Protein AF-A0A763TG30-F1 (afdb_monomer_lite)

Foldseek 3Di:
DPPPVVVVVVVVCVVPPPPPPPCPDLDPADQLVPGPVNVPVPDDPVLSVVLNVLNVVLVVQLVPQDLPQADPCQVVCCVVVVHDDPPSVVSNVVSVVVSSVSSSVSSVVSVVVSVVD

Sequence (117 aa):
MKNFVRTTLLAATLAGVSFGAFATAVPNPPLPAQDPIVQHLKLTNDQITRIKKLHQQLETDVSQISMKGIKDGALIEVIKSGKWDDAAVKQQLAAFSNIEQQARYYRVKYYFDLSKV

pLDDT: mean 75.38, std 17.8, range [37.78, 92.69]

Structure (mmCIF, N/CA/C/O backbone):
data_AF-A0A763TG30-F1
#
_entry.id   AF-A0A763TG30-F1
#
loop_
_atom_site.group_PDB
_atom_site.id
_atom_site.type_symbol
_atom_site.label_atom_id
_atom_site.label_alt_id
_atom_site.label_comp_id
_atom_site.label_asym_id
_atom_site.label_entity_id
_atom_site.label_seq_id
_atom_site.pdbx_PDB_ins_code
_atom_site.Cartn_x
_atom_site.Cartn_y
_atom_site.Cartn_z
_atom_site.occupancy
_atom_site.B_iso_or_equiv
_atom_site.auth_seq_id
_atom_site.auth_comp_id
_atom_site.auth_asym_id
_atom_site.auth_atom_id
_atom_site.pdbx_PDB_model_num
ATOM 1 N N . MET A 1 1 ? -1.773 6.737 50.192 1.00 41.78 1 MET A N 1
ATOM 2 C CA . MET A 1 1 ? -1.119 6.917 48.873 1.00 41.78 1 MET A CA 1
ATOM 3 C C . MET A 1 1 ? -1.044 5.591 48.094 1.00 41.78 1 MET A C 1
ATOM 5 O O . MET A 1 1 ? 0.035 5.162 47.719 1.00 41.78 1 MET A O 1
ATOM 9 N N . LYS A 1 2 ? -2.170 4.891 47.869 1.00 45.09 2 LYS A N 1
ATOM 10 C CA . LYS A 1 2 ? -2.167 3.529 47.276 1.00 45.09 2 LYS A CA 1
ATOM 11 C C . LYS A 1 2 ? -2.780 3.455 45.866 1.00 45.09 2 LYS A C 1
ATOM 13 O O . LYS A 1 2 ? -2.639 2.441 45.194 1.00 45.09 2 LYS A O 1
ATOM 18 N N . ASN A 1 3 ? -3.399 4.547 45.402 1.00 43.31 3 ASN A N 1
ATOM 19 C CA . ASN A 1 3 ? -4.175 4.568 44.155 1.00 43.31 3 ASN A CA 1
ATOM 20 C C . ASN A 1 3 ? -3.433 5.243 42.989 1.00 43.31 3 ASN A C 1
ATOM 22 O O . ASN A 1 3 ? -3.766 4.983 41.843 1.00 43.31 3 ASN A O 1
ATOM 26 N N . PHE A 1 4 ? -2.397 6.046 43.258 1.00 47.34 4 PHE A N 1
ATOM 27 C CA . PHE A 1 4 ? -1.614 6.719 42.209 1.00 47.34 4 PHE A CA 1
ATOM 28 C C . PHE A 1 4 ? -0.605 5.796 41.511 1.00 47.34 4 PHE A C 1
ATOM 30 O O . PHE A 1 4 ? -0.278 6.006 40.353 1.00 47.34 4 PHE A O 1
ATOM 37 N N . VAL A 1 5 ? -0.145 4.736 42.184 1.00 52.19 5 VAL A N 1
ATOM 38 C CA . VAL A 1 5 ? 0.863 3.812 41.628 1.00 52.19 5 VAL A CA 1
ATOM 39 C C 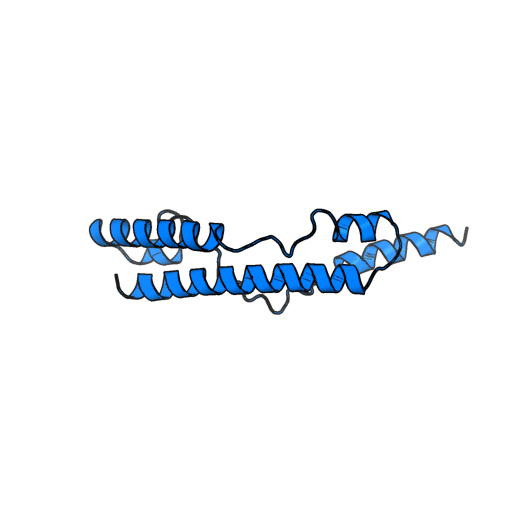. VAL A 1 5 ? 0.244 2.818 40.634 1.00 52.19 5 VAL A C 1
ATOM 41 O O . VAL A 1 5 ? 0.920 2.337 39.730 1.00 52.19 5 VAL A O 1
ATOM 44 N N . ARG A 1 6 ? -1.060 2.530 40.754 1.00 43.50 6 ARG A N 1
ATOM 45 C CA . ARG A 1 6 ? -1.752 1.575 39.872 1.00 43.50 6 ARG A CA 1
ATOM 46 C C . ARG A 1 6 ? -2.061 2.152 38.487 1.00 43.50 6 ARG A C 1
ATOM 48 O O . ARG A 1 6 ? -2.016 1.410 37.514 1.00 43.50 6 ARG A O 1
ATOM 55 N N . THR A 1 7 ? -2.315 3.456 38.383 1.00 47.75 7 THR A N 1
ATOM 56 C CA . THR A 1 7 ? -2.658 4.101 37.103 1.00 47.75 7 THR A CA 1
ATOM 57 C C . THR A 1 7 ? -1.436 4.288 36.198 1.00 47.75 7 THR A C 1
ATOM 59 O O . THR A 1 7 ? -1.552 4.165 34.984 1.00 47.75 7 THR A O 1
ATOM 62 N N . THR A 1 8 ? -0.243 4.492 36.764 1.00 43.78 8 THR A N 1
ATOM 63 C CA . THR A 1 8 ? 0.991 4.687 35.979 1.00 43.78 8 THR A CA 1
ATOM 64 C C . THR A 1 8 ? 1.530 3.385 35.374 1.00 43.78 8 THR A C 1
ATOM 66 O O . THR A 1 8 ? 2.175 3.418 34.331 1.00 43.78 8 THR A O 1
ATOM 69 N N . LEU A 1 9 ? 1.233 2.223 35.970 1.00 42.00 9 LEU A N 1
ATOM 70 C CA . LEU A 1 9 ? 1.724 0.935 35.463 1.00 42.00 9 LEU A CA 1
ATOM 71 C C . LEU A 1 9 ? 0.969 0.449 34.209 1.00 4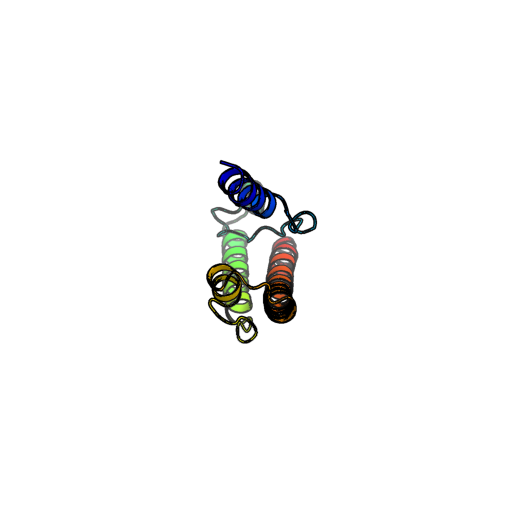2.00 9 LEU A C 1
ATOM 73 O O . LEU A 1 9 ? 1.543 -0.256 33.386 1.00 42.00 9 LEU A O 1
ATOM 77 N N . LEU A 1 10 ? -0.287 0.869 34.020 1.00 43.09 10 LEU A N 1
ATOM 78 C CA . LEU A 1 10 ? -1.086 0.526 32.833 1.00 43.09 10 LEU A CA 1
ATOM 79 C C . LEU A 1 10 ? -0.707 1.340 31.584 1.00 43.09 10 LEU A C 1
ATOM 81 O O . LEU A 1 10 ? -0.992 0.912 30.471 1.00 43.09 10 LEU A O 1
ATOM 85 N N . ALA A 1 11 ? -0.033 2.483 31.743 1.00 41.84 11 ALA A N 1
ATOM 86 C CA . ALA A 1 11 ? 0.440 3.282 30.610 1.00 41.84 11 ALA A CA 1
ATOM 87 C C . ALA A 1 11 ? 1.686 2.678 29.930 1.00 41.84 11 ALA A C 1
ATOM 89 O O . ALA A 1 11 ? 1.944 2.953 28.761 1.00 41.84 11 ALA A O 1
ATOM 90 N N . ALA A 1 12 ? 2.445 1.832 30.634 1.00 44.00 12 ALA A N 1
ATOM 91 C CA . ALA A 1 12 ? 3.694 1.265 30.125 1.00 44.00 12 ALA A CA 1
ATOM 92 C C . ALA A 1 12 ? 3.502 0.010 29.251 1.00 44.00 12 ALA A C 1
ATOM 94 O O . ALA A 1 12 ? 4.398 -0.340 28.487 1.00 44.00 12 ALA A O 1
ATOM 95 N N . THR A 1 13 ? 2.350 -0.667 29.311 1.00 43.47 13 THR A N 1
ATOM 96 C CA . THR A 1 13 ? 2.131 -1.926 28.572 1.00 43.47 13 THR A CA 1
ATOM 97 C C . THR A 1 13 ? 1.546 -1.741 27.170 1.00 43.47 13 THR A C 1
ATOM 99 O O . THR A 1 13 ? 1.617 -2.667 26.365 1.00 43.47 13 THR A O 1
ATOM 102 N N . LEU A 1 14 ? 1.044 -0.551 26.816 1.00 43.22 14 LEU A N 1
ATOM 103 C CA . LEU A 1 14 ? 0.584 -0.268 25.447 1.00 43.22 14 LEU A CA 1
ATOM 104 C C . LEU A 1 14 ? 1.725 0.057 24.471 1.00 43.22 14 LEU A C 1
ATOM 106 O O . LEU A 1 14 ? 1.526 -0.020 23.263 1.00 43.22 14 LEU A O 1
ATOM 110 N N . ALA A 1 15 ? 2.931 0.349 24.965 1.00 44.44 15 ALA A N 1
ATOM 111 C CA . ALA A 1 15 ? 4.113 0.538 24.119 1.00 44.44 15 ALA A CA 1
ATOM 112 C C . ALA A 1 15 ? 4.777 -0.790 23.686 1.00 44.44 15 ALA A C 1
ATOM 114 O O . ALA A 1 15 ? 5.719 -0.770 22.900 1.00 44.44 15 ALA A O 1
ATOM 115 N N . GLY A 1 16 ? 4.315 -1.938 24.206 1.00 43.72 16 GLY A N 1
ATOM 116 C CA . GLY A 1 16 ? 5.006 -3.228 24.079 1.00 43.72 16 GLY A CA 1
ATOM 117 C C . GLY A 1 16 ? 4.328 -4.284 23.205 1.00 43.72 16 GLY A C 1
ATOM 118 O O . GLY A 1 16 ? 4.948 -5.305 22.922 1.00 43.72 16 GLY A O 1
ATOM 119 N N . VAL A 1 17 ? 3.092 -4.074 22.744 1.00 44.09 17 VAL A N 1
ATOM 120 C CA . VAL A 1 17 ? 2.473 -4.978 21.761 1.00 44.09 17 VAL A CA 1
ATOM 121 C C . VAL A 1 17 ? 2.882 -4.560 20.356 1.00 44.09 17 VAL A C 1
ATOM 123 O O . VAL A 1 17 ? 2.120 -3.988 19.579 1.00 44.09 17 VAL A O 1
ATOM 126 N N . SER A 1 18 ? 4.129 -4.858 20.018 1.00 45.28 18 SER A N 1
ATOM 127 C CA . SER A 1 18 ? 4.591 -4.928 18.640 1.00 45.28 18 SER A CA 1
ATOM 128 C C . SER A 1 18 ? 3.871 -6.079 17.921 1.00 45.28 18 SER A C 1
ATOM 130 O O . SER A 1 18 ? 4.450 -7.112 17.600 1.00 45.28 18 SER A O 1
ATOM 132 N N . PHE A 1 19 ? 2.600 -5.862 17.566 1.00 42.78 19 PHE A N 1
ATOM 133 C CA . PHE A 1 19 ? 1.848 -6.667 16.590 1.00 42.78 19 PHE A CA 1
ATOM 134 C C . PHE A 1 19 ? 2.469 -6.622 15.170 1.00 42.78 19 PHE A C 1
ATOM 136 O O . PHE A 1 19 ? 1.893 -7.138 14.219 1.00 42.78 19 PHE A O 1
ATOM 143 N N . GLY A 1 20 ? 3.652 -6.020 15.001 1.00 43.06 20 GLY A N 1
ATOM 144 C CA . GLY A 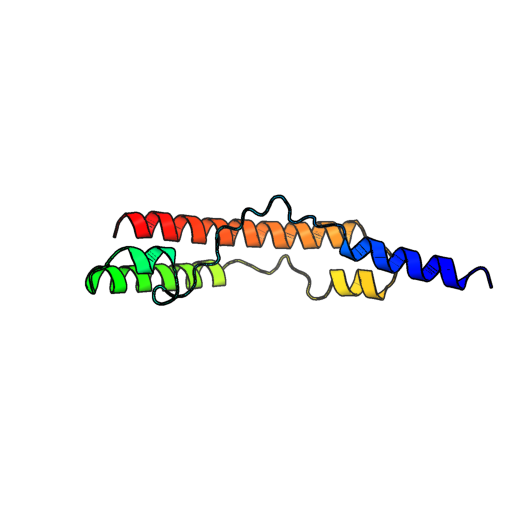1 20 ? 4.343 -5.846 13.724 1.00 43.06 20 GLY A CA 1
ATOM 145 C C . GLY A 1 20 ? 5.344 -6.942 13.346 1.00 43.06 20 GLY A C 1
ATOM 146 O O . GLY A 1 20 ? 5.908 -6.864 12.259 1.00 43.06 20 GLY A O 1
ATOM 147 N N . ALA A 1 21 ? 5.575 -7.969 14.175 1.00 40.84 21 ALA A N 1
ATOM 148 C CA . ALA A 1 21 ? 6.620 -8.975 13.913 1.00 40.84 21 ALA A CA 1
ATOM 149 C C . ALA A 1 21 ? 6.377 -9.883 12.679 1.00 40.84 21 ALA A C 1
ATOM 151 O O . ALA A 1 21 ? 7.239 -10.691 12.345 1.00 40.84 21 ALA A O 1
ATOM 152 N N . PHE A 1 22 ? 5.258 -9.724 11.959 1.00 37.78 22 PHE A N 1
ATOM 153 C CA . PHE A 1 22 ? 4.988 -10.404 10.679 1.00 37.78 22 PHE A CA 1
ATOM 154 C C . PHE A 1 22 ? 4.875 -9.457 9.472 1.00 37.78 22 PHE A C 1
ATOM 156 O O . PHE A 1 22 ? 4.421 -9.859 8.402 1.00 37.78 22 PHE A O 1
ATOM 163 N N . ALA A 1 23 ? 5.296 -8.198 9.601 1.00 41.50 23 ALA A N 1
ATOM 164 C CA . ALA A 1 23 ? 5.510 -7.323 8.454 1.00 41.50 23 ALA A CA 1
ATOM 165 C C . ALA A 1 23 ? 7.000 -7.325 8.098 1.00 41.50 23 ALA A C 1
ATOM 167 O O . ALA A 1 23 ? 7.701 -6.340 8.311 1.00 41.50 23 ALA A O 1
ATOM 168 N N . THR A 1 24 ? 7.498 -8.426 7.530 1.00 41.22 24 THR A N 1
ATOM 169 C CA . THR A 1 24 ? 8.646 -8.333 6.622 1.00 41.22 24 THR A CA 1
ATOM 170 C C . THR A 1 24 ? 8.219 -7.395 5.495 1.00 41.22 24 THR A C 1
ATOM 172 O O . THR A 1 24 ? 7.457 -7.745 4.593 1.00 41.22 24 THR A O 1
ATOM 175 N N . ALA A 1 25 ? 8.565 -6.122 5.673 1.00 51.47 25 ALA A N 1
ATOM 176 C CA . ALA A 1 25 ? 8.053 -5.021 4.890 1.00 51.47 25 ALA A CA 1
ATOM 177 C C . ALA A 1 25 ? 8.565 -5.175 3.464 1.00 51.47 25 ALA A C 1
ATOM 179 O O . ALA A 1 25 ? 9.753 -4.991 3.218 1.00 51.47 25 ALA A O 1
ATOM 180 N N . VAL A 1 26 ? 7.674 -5.487 2.518 1.00 56.62 26 VAL A N 1
ATOM 181 C CA . VAL A 1 26 ? 7.943 -5.131 1.125 1.00 56.62 26 VAL A CA 1
ATOM 182 C C . VAL A 1 26 ? 8.180 -3.620 1.151 1.00 56.62 26 VAL A C 1
ATOM 184 O O . VAL A 1 26 ? 7.236 -2.888 1.497 1.00 56.62 26 VAL A O 1
ATOM 187 N N . PRO A 1 27 ? 9.421 -3.161 0.894 1.00 62.50 27 PRO A N 1
ATOM 188 C CA . PRO A 1 27 ? 9.763 -1.761 1.045 1.00 62.50 27 PRO A CA 1
ATOM 189 C C . PRO A 1 27 ? 8.826 -0.952 0.159 1.00 62.50 27 PRO A C 1
ATOM 191 O O . PRO A 1 27 ? 8.475 -1.381 -0.940 1.00 62.50 27 PRO A O 1
ATOM 194 N N . ASN A 1 28 ? 8.358 0.188 0.662 1.00 69.25 28 ASN A N 1
ATOM 195 C CA . ASN A 1 28 ? 7.668 1.133 -0.198 1.00 69.25 28 ASN A CA 1
ATOM 196 C C . ASN A 1 28 ? 8.729 1.708 -1.143 1.00 69.25 28 ASN A C 1
ATOM 198 O O . ASN A 1 28 ? 9.610 2.409 -0.640 1.00 69.25 28 ASN A O 1
ATOM 202 N N . PRO A 1 29 ? 8.717 1.367 -2.444 1.00 68.25 29 PRO A N 1
ATOM 203 C CA . PRO A 1 29 ? 9.807 1.728 -3.333 1.00 68.25 29 PRO A CA 1
ATOM 204 C C . PRO A 1 29 ? 9.856 3.256 -3.442 1.00 68.25 29 PRO A C 1
ATOM 206 O O . PRO A 1 29 ? 8.875 3.870 -3.882 1.00 68.25 29 PRO A O 1
ATOM 209 N N . PRO A 1 30 ? 10.961 3.895 -3.023 1.00 70.19 30 PRO A N 1
ATOM 210 C CA . PRO A 1 30 ? 11.148 5.314 -3.271 1.00 70.19 30 PRO A CA 1
ATOM 211 C C . PRO A 1 30 ? 11.347 5.533 -4.778 1.00 70.19 30 PRO A C 1
ATOM 213 O O . PRO A 1 30 ? 11.429 4.579 -5.556 1.00 70.19 30 PRO A O 1
ATOM 216 N N . LEU A 1 31 ? 11.423 6.794 -5.214 1.00 69.75 31 LEU A N 1
ATOM 217 C CA . LEU A 1 31 ? 11.706 7.078 -6.621 1.00 69.75 31 LEU A CA 1
ATOM 218 C C . LEU A 1 31 ? 12.969 6.323 -7.075 1.00 69.75 31 LEU A C 1
ATOM 220 O O . LEU A 1 31 ? 13.897 6.190 -6.280 1.00 69.75 31 LEU A O 1
ATOM 224 N N . PRO A 1 32 ? 13.090 5.920 -8.354 1.00 66.56 32 PRO A N 1
ATOM 225 C CA . PRO A 1 32 ? 14.222 5.113 -8.823 1.00 66.56 32 PRO A CA 1
ATOM 226 C C . PRO A 1 32 ? 15.601 5.732 -8.540 1.00 66.56 32 PRO A C 1
ATOM 228 O O . PRO A 1 32 ? 16.571 5.029 -8.305 1.00 66.56 32 PRO A O 1
ATOM 231 N N . ALA A 1 33 ? 15.700 7.064 -8.502 1.00 62.88 33 ALA A N 1
ATOM 232 C CA . ALA A 1 33 ? 16.940 7.758 -8.142 1.00 62.88 33 ALA A CA 1
ATOM 233 C C . ALA A 1 33 ? 17.334 7.598 -6.659 1.00 62.88 33 ALA A C 1
ATOM 235 O O . ALA A 1 33 ? 18.474 7.863 -6.298 1.00 62.88 33 ALA A O 1
ATOM 236 N N . GLN A 1 34 ? 16.404 7.181 -5.805 1.00 66.19 34 GLN A N 1
ATOM 237 C CA . GLN A 1 34 ? 16.534 7.020 -4.356 1.00 66.19 34 GLN A CA 1
ATOM 238 C C . GLN A 1 34 ? 16.371 5.554 -3.917 1.00 66.19 34 GLN A C 1
ATOM 240 O O . GLN A 1 34 ? 16.531 5.264 -2.735 1.00 66.19 34 GLN A O 1
ATOM 245 N N . ASP A 1 35 ? 16.043 4.636 -4.837 1.00 72.06 35 ASP A N 1
ATOM 246 C CA . ASP A 1 35 ? 15.875 3.217 -4.522 1.00 72.06 35 ASP A CA 1
ATOM 247 C C . ASP A 1 35 ? 17.248 2.517 -4.504 1.00 72.06 35 ASP A C 1
ATOM 249 O O . ASP A 1 35 ? 17.875 2.362 -5.559 1.00 72.06 35 ASP A O 1
ATOM 253 N N . PRO A 1 36 ? 17.742 2.076 -3.329 1.00 70.56 36 PRO A N 1
ATOM 254 C CA . PRO A 1 36 ? 19.044 1.422 -3.233 1.00 70.56 36 PRO A CA 1
ATOM 255 C C . PRO A 1 36 ? 19.106 0.135 -4.066 1.00 70.56 36 PRO A C 1
ATOM 257 O O . PRO A 1 36 ? 20.182 -0.245 -4.517 1.00 70.56 36 PRO A O 1
ATOM 260 N N . ILE A 1 37 ? 17.968 -0.517 -4.337 1.00 72.94 37 ILE A N 1
ATOM 261 C CA . ILE A 1 37 ? 17.910 -1.748 -5.135 1.00 72.94 37 ILE A CA 1
ATOM 262 C C . ILE A 1 37 ? 18.302 -1.469 -6.587 1.00 72.94 37 ILE A C 1
ATOM 264 O O . ILE A 1 37 ? 18.993 -2.279 -7.198 1.00 72.94 37 ILE A O 1
ATOM 268 N N . VAL A 1 38 ? 17.909 -0.317 -7.138 1.00 74.31 38 VAL A N 1
ATOM 269 C CA . VAL A 1 38 ? 18.152 0.011 -8.552 1.00 74.31 38 VAL A CA 1
ATOM 270 C C . VAL A 1 38 ? 19.432 0.820 -8.760 1.00 74.31 38 VAL A C 1
ATOM 272 O O . VAL A 1 38 ? 20.022 0.765 -9.839 1.00 74.31 38 VAL A O 1
ATOM 275 N N . GLN A 1 39 ? 19.910 1.529 -7.731 1.00 72.50 39 GLN A N 1
ATOM 276 C CA . GLN A 1 39 ? 21.147 2.319 -7.790 1.00 72.50 39 GLN A CA 1
ATOM 277 C C . GLN A 1 39 ? 22.395 1.462 -8.055 1.00 72.50 39 GLN A C 1
ATOM 279 O O . GLN A 1 39 ? 23.337 1.923 -8.700 1.00 72.50 39 GLN A O 1
ATOM 284 N N . HIS A 1 40 ? 22.405 0.203 -7.612 1.00 74.44 40 HIS A N 1
ATOM 285 C CA . HIS A 1 40 ? 23.539 -0.703 -7.820 1.00 74.44 40 HIS A CA 1
ATOM 286 C C . HIS A 1 40 ? 23.539 -1.408 -9.187 1.00 74.44 40 HIS A C 1
ATOM 288 O O . HIS A 1 40 ? 24.544 -2.013 -9.558 1.00 74.44 40 HIS A O 1
ATOM 294 N N . LEU A 1 41 ? 22.456 -1.305 -9.966 1.00 73.81 41 LEU A N 1
ATOM 295 C CA . LEU A 1 41 ? 22.261 -2.087 -11.194 1.00 73.81 41 LEU A CA 1
ATOM 296 C C . LEU A 1 41 ? 22.963 -1.506 -12.436 1.00 73.81 41 LEU A C 1
ATOM 298 O O . LEU A 1 41 ? 22.824 -2.068 -13.517 1.00 73.81 41 LEU A O 1
ATOM 302 N N . LYS A 1 42 ? 23.730 -0.406 -12.302 1.00 78.31 42 LYS A N 1
ATOM 303 C CA . LYS A 1 42 ? 24.415 0.293 -13.417 1.00 78.31 42 LYS A CA 1
ATOM 304 C C . LYS A 1 42 ? 23.512 0.451 -14.657 1.00 78.31 42 LYS A C 1
ATOM 306 O O . LYS A 1 42 ? 23.900 0.120 -15.774 1.00 78.31 42 LYS A O 1
ATOM 311 N N . LEU A 1 43 ? 22.292 0.930 -14.430 1.00 80.38 43 LEU A N 1
ATOM 312 C CA . LEU A 1 43 ? 21.235 0.998 -15.438 1.00 80.38 43 LEU A CA 1
ATOM 313 C C . LEU A 1 43 ? 21.567 1.989 -16.558 1.00 80.38 43 LEU A C 1
ATOM 315 O O . LEU A 1 43 ? 22.103 3.071 -16.313 1.00 80.38 43 LEU A O 1
ATOM 319 N N . THR A 1 44 ? 21.175 1.648 -17.783 1.00 84.88 44 THR A N 1
ATOM 320 C CA . THR A 1 44 ? 21.205 2.580 -18.919 1.00 84.88 44 THR A CA 1
ATOM 321 C C . THR A 1 44 ? 20.088 3.626 -18.813 1.00 84.88 44 THR A C 1
ATOM 323 O O . THR A 1 44 ? 19.087 3.428 -18.123 1.00 84.88 44 THR A O 1
ATOM 326 N N . ASN A 1 45 ? 20.215 4.745 -19.534 1.00 84.31 45 ASN A N 1
ATOM 327 C CA . ASN A 1 45 ? 19.206 5.815 -19.533 1.00 84.31 45 ASN A CA 1
ATOM 328 C C . ASN A 1 45 ? 17.815 5.327 -19.989 1.00 84.31 45 ASN A C 1
ATOM 330 O O . ASN A 1 45 ? 16.792 5.765 -19.451 1.00 84.31 45 ASN A O 1
ATOM 334 N N . ASP A 1 46 ? 17.772 4.382 -20.932 1.00 86.50 46 ASP A N 1
ATOM 335 C CA . ASP A 1 46 ? 16.526 3.773 -21.406 1.00 86.50 46 ASP A CA 1
ATOM 336 C C . ASP A 1 46 ? 15.876 2.905 -20.322 1.00 86.50 46 ASP A C 1
ATOM 338 O O . ASP A 1 46 ? 14.664 2.990 -20.098 1.00 86.50 46 ASP A O 1
ATOM 342 N N . GLN A 1 47 ? 16.678 2.122 -19.593 1.00 82.94 47 GLN A N 1
ATOM 343 C CA . GLN A 1 47 ? 16.205 1.328 -18.456 1.00 82.94 47 GLN A CA 1
ATOM 344 C C . GLN A 1 47 ? 15.685 2.230 -17.331 1.00 82.94 47 GLN A C 1
ATOM 346 O O . GLN A 1 47 ? 14.586 2.005 -16.827 1.00 82.94 47 GLN A O 1
ATOM 351 N N . ILE A 1 48 ? 16.391 3.317 -17.001 1.00 85.44 48 ILE A N 1
ATOM 352 C CA . ILE A 1 48 ? 15.935 4.301 -16.003 1.00 85.44 48 ILE A CA 1
ATOM 353 C C . ILE A 1 48 ? 14.585 4.909 -16.407 1.00 85.44 48 ILE A C 1
ATOM 355 O O . ILE A 1 48 ? 13.702 5.073 -15.564 1.00 85.44 48 ILE A O 1
ATOM 359 N N . THR A 1 49 ? 14.394 5.230 -17.686 1.00 88.19 49 THR A N 1
ATOM 360 C CA . THR A 1 49 ? 13.134 5.801 -18.188 1.00 88.19 49 THR A CA 1
ATOM 361 C C . THR A 1 49 ? 11.974 4.813 -18.055 1.00 88.19 49 THR A C 1
ATOM 363 O O . THR A 1 49 ? 10.891 5.184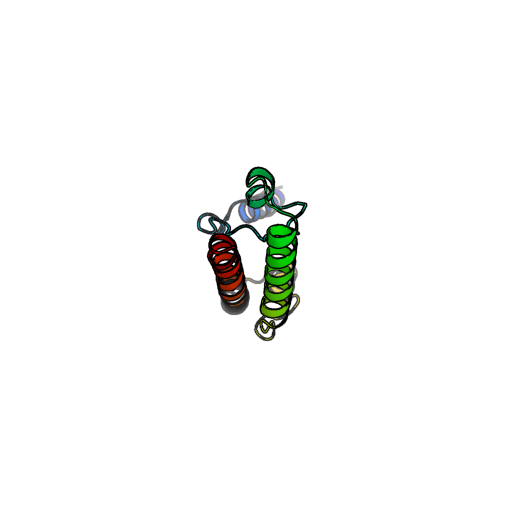 -17.596 1.00 88.19 49 THR A O 1
ATOM 366 N N . ARG A 1 50 ? 12.204 3.536 -18.385 1.00 87.44 50 ARG A N 1
ATOM 367 C CA . ARG A 1 50 ? 11.210 2.465 -18.206 1.00 87.44 50 ARG A CA 1
ATOM 368 C C . ARG A 1 50 ? 10.872 2.245 -16.734 1.00 87.44 50 ARG A C 1
ATOM 370 O O . ARG A 1 50 ? 9.695 2.169 -16.394 1.00 87.44 50 ARG A O 1
ATOM 377 N N . ILE A 1 51 ? 11.876 2.224 -15.861 1.00 86.56 51 ILE A N 1
ATOM 378 C CA . ILE A 1 51 ? 11.694 2.049 -14.414 1.00 86.56 51 ILE A CA 1
ATOM 379 C C . ILE A 1 51 ? 10.912 3.223 -13.810 1.00 86.56 51 ILE A C 1
ATOM 381 O O . ILE A 1 51 ? 10.004 3.001 -13.014 1.00 86.56 51 ILE A O 1
ATOM 385 N N . LYS A 1 52 ? 11.173 4.466 -14.238 1.00 87.50 52 LYS A N 1
ATOM 386 C CA . LYS A 1 52 ? 10.362 5.631 -13.837 1.00 87.50 52 LYS A CA 1
ATOM 387 C C . LYS A 1 52 ? 8.894 5.475 -14.224 1.00 87.50 52 LYS A C 1
ATOM 389 O O . LYS A 1 52 ? 8.024 5.780 -13.416 1.00 87.50 52 LYS A O 1
ATOM 394 N N . LYS A 1 53 ? 8.610 4.970 -15.428 1.00 91.06 53 LYS A N 1
ATOM 395 C CA . LYS A 1 53 ? 7.233 4.711 -15.871 1.00 91.06 53 LYS A CA 1
ATOM 396 C C . LYS A 1 53 ? 6.562 3.613 -15.037 1.00 91.06 53 LYS A C 1
ATOM 398 O O . LYS A 1 53 ? 5.408 3.772 -14.656 1.00 91.06 53 LYS A O 1
ATOM 403 N N . LEU A 1 54 ? 7.288 2.537 -14.720 1.00 89.62 54 LEU A N 1
ATOM 404 C CA . LEU A 1 54 ? 6.802 1.479 -13.826 1.00 89.62 54 LEU A CA 1
ATOM 405 C C . LEU A 1 54 ? 6.495 2.019 -12.421 1.00 89.62 54 LEU A C 1
ATOM 407 O O . LEU A 1 54 ? 5.484 1.647 -11.832 1.00 89.62 54 LEU A O 1
ATOM 411 N N . HIS A 1 55 ? 7.334 2.918 -11.904 1.00 88.12 55 HIS A N 1
ATOM 412 C CA . HIS A 1 55 ? 7.141 3.544 -10.594 1.00 88.12 55 HIS A CA 1
ATOM 413 C C . HIS A 1 55 ? 5.923 4.482 -10.576 1.00 88.12 55 HIS A C 1
ATOM 415 O O . HIS A 1 55 ? 5.087 4.381 -9.686 1.00 88.12 55 HIS A O 1
ATOM 421 N N . GLN A 1 56 ? 5.731 5.300 -11.616 1.00 88.44 56 GLN A N 1
ATOM 422 C CA . GLN A 1 56 ? 4.522 6.127 -11.769 1.00 88.44 56 GLN A CA 1
ATOM 423 C C . GLN A 1 56 ? 3.239 5.292 -11.857 1.00 88.44 56 GLN A C 1
ATOM 425 O O . GLN A 1 56 ? 2.202 5.663 -11.302 1.00 88.44 56 GLN A O 1
ATOM 430 N N . GLN A 1 57 ? 3.299 4.159 -12.558 1.00 88.31 57 GLN A N 1
ATOM 431 C CA . GLN A 1 57 ? 2.165 3.248 -12.649 1.00 88.31 57 GLN A CA 1
ATOM 432 C C . GLN A 1 57 ? 1.854 2.614 -11.291 1.00 88.31 57 GLN A C 1
ATOM 434 O O . GLN A 1 57 ? 0.694 2.580 -10.899 1.00 88.31 57 GLN A O 1
ATOM 439 N N . LEU A 1 58 ? 2.878 2.210 -10.536 1.00 87.94 58 LEU A N 1
ATOM 440 C CA . LEU A 1 58 ? 2.716 1.746 -9.161 1.00 87.94 58 LEU A CA 1
ATOM 441 C C . LEU A 1 58 ? 2.022 2.796 -8.279 1.00 87.94 58 LEU A C 1
ATOM 443 O O . LEU A 1 58 ? 1.081 2.456 -7.567 1.00 87.94 58 LEU A O 1
ATOM 447 N N . GLU A 1 59 ? 2.471 4.054 -8.307 1.00 87.38 59 GLU A N 1
ATOM 448 C CA . GLU A 1 59 ? 1.841 5.126 -7.523 1.00 87.38 59 GLU A CA 1
ATOM 449 C C . GLU A 1 59 ? 0.371 5.318 -7.914 1.00 87.38 59 GLU A C 1
ATOM 451 O O . GLU A 1 59 ? -0.489 5.460 -7.043 1.00 87.38 59 GLU A O 1
ATOM 456 N N . THR A 1 60 ? 0.071 5.246 -9.213 1.00 89.94 60 THR A N 1
ATOM 457 C CA . THR A 1 60 ? -1.300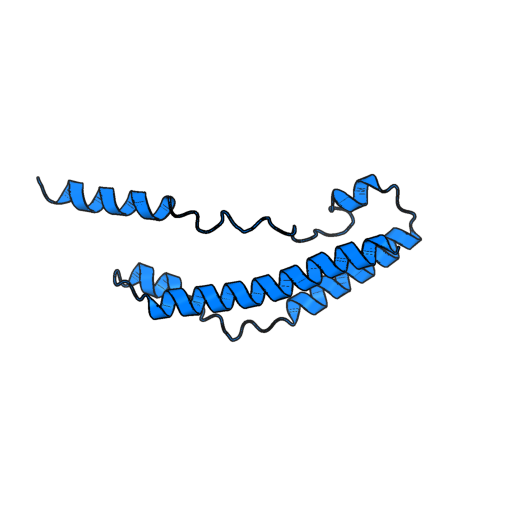 5.328 -9.732 1.00 89.94 60 THR A CA 1
ATOM 458 C C . THR A 1 60 ? -2.152 4.169 -9.213 1.00 89.94 60 THR A C 1
ATOM 460 O O . THR A 1 60 ? -3.200 4.411 -8.612 1.00 89.94 60 THR A O 1
ATOM 463 N N . ASP A 1 61 ? -1.685 2.930 -9.365 1.00 88.75 61 ASP A N 1
ATOM 464 C CA . ASP A 1 61 ? -2.404 1.723 -8.944 1.00 88.75 61 ASP A CA 1
ATOM 465 C C . ASP A 1 61 ? -2.646 1.718 -7.423 1.00 88.75 61 ASP A C 1
ATOM 467 O O . ASP A 1 61 ? -3.741 1.397 -6.959 1.00 88.75 61 ASP A O 1
ATOM 471 N N . VAL A 1 62 ? -1.653 2.144 -6.632 1.00 88.25 62 VAL A N 1
ATOM 472 C CA . VAL A 1 62 ? -1.770 2.258 -5.169 1.00 88.25 62 VAL A CA 1
ATOM 473 C C . VAL A 1 62 ? -2.731 3.378 -4.765 1.00 88.25 62 VAL A C 1
ATOM 475 O O . VAL A 1 62 ? -3.511 3.192 -3.833 1.00 88.25 62 VAL A O 1
ATOM 478 N N . SER A 1 63 ? -2.727 4.517 -5.464 1.00 86.94 63 SER A N 1
ATOM 479 C CA . SER A 1 63 ? -3.638 5.639 -5.176 1.00 86.94 63 SER A CA 1
ATOM 480 C C . SER A 1 63 ? -5.113 5.308 -5.429 1.00 86.94 63 SER A C 1
ATOM 482 O O . SER A 1 63 ? -5.997 5.907 -4.818 1.00 86.94 63 SER A O 1
ATOM 484 N N . GLN A 1 64 ? -5.388 4.336 -6.304 1.00 89.94 64 GLN A N 1
ATOM 485 C CA . GLN A 1 64 ? -6.741 3.875 -6.616 1.00 89.94 64 GLN A CA 1
ATOM 486 C C . GLN A 1 64 ? -7.278 2.844 -5.613 1.00 89.94 64 GLN A C 1
ATOM 488 O O . GLN A 1 64 ? -8.466 2.506 -5.661 1.00 89.94 64 GLN A O 1
ATOM 493 N N . ILE A 1 65 ? -6.448 2.351 -4.685 1.00 88.31 65 ILE A N 1
ATOM 494 C CA . ILE A 1 65 ? -6.890 1.418 -3.645 1.00 88.31 65 ILE A CA 1
ATOM 495 C C . ILE A 1 65 ? -7.929 2.108 -2.759 1.00 88.31 65 ILE A C 1
ATOM 497 O O . ILE A 1 65 ? -7.699 3.164 -2.171 1.00 88.31 65 ILE A O 1
ATOM 501 N N . SER A 1 66 ? -9.104 1.490 -2.642 1.00 87.31 66 SER A N 1
ATOM 502 C CA . SER A 1 66 ? -10.209 2.089 -1.904 1.00 87.31 66 SER A CA 1
ATOM 503 C C . SER A 1 66 ? -9.932 2.142 -0.401 1.00 87.31 66 SER A C 1
ATOM 505 O O . SER A 1 66 ? -9.827 1.111 0.260 1.00 87.31 66 SER A O 1
ATOM 507 N N . MET A 1 67 ? -9.928 3.353 0.160 1.00 85.56 67 MET A N 1
ATOM 508 C CA . MET A 1 67 ? -9.811 3.584 1.605 1.00 85.56 67 MET A CA 1
ATOM 509 C C . MET A 1 67 ? -11.163 3.581 2.340 1.00 85.56 67 MET A C 1
ATOM 511 O O . MET A 1 67 ? -11.206 3.840 3.537 1.00 85.56 67 MET A O 1
ATOM 515 N N . LYS A 1 68 ? -12.277 3.265 1.656 1.00 83.31 68 LYS A N 1
ATOM 516 C CA . LYS A 1 68 ? -13.651 3.343 2.205 1.00 83.31 68 LYS A CA 1
ATOM 517 C C . LYS A 1 68 ? -13.877 2.513 3.475 1.00 83.31 68 LYS A C 1
ATOM 519 O O . LYS A 1 68 ? -14.796 2.808 4.228 1.00 83.31 68 LYS A O 1
ATOM 524 N N . GLY A 1 69 ? -13.076 1.469 3.692 1.00 80.12 69 GLY A N 1
ATOM 525 C CA . GLY A 1 69 ? -13.156 0.628 4.888 1.00 80.12 69 GLY A CA 1
ATOM 526 C C . GLY A 1 69 ? -12.517 1.242 6.137 1.00 80.12 69 GLY A C 1
ATOM 527 O O . GLY A 1 69 ? -12.760 0.740 7.230 1.00 80.12 69 GLY A O 1
ATOM 528 N N . ILE A 1 70 ? -11.710 2.300 5.992 1.00 84.19 70 ILE A N 1
ATOM 529 C CA . ILE A 1 70 ? -11.057 2.982 7.111 1.00 84.19 70 ILE A CA 1
ATOM 530 C C . ILE A 1 70 ? -11.989 4.074 7.622 1.00 84.19 70 ILE A C 1
ATOM 532 O O . ILE A 1 70 ? -12.310 5.021 6.903 1.00 84.19 70 ILE A O 1
ATOM 536 N N . LYS A 1 71 ? -12.375 3.982 8.893 1.00 86.75 71 LYS A N 1
ATOM 537 C CA . LYS A 1 71 ? -13.075 5.070 9.575 1.00 86.75 71 LYS A CA 1
ATOM 538 C C . LYS A 1 71 ? -12.046 5.994 10.214 1.00 86.75 71 LYS A C 1
ATOM 540 O O . LYS A 1 71 ? -11.353 5.584 11.144 1.00 86.75 71 LYS A O 1
ATOM 545 N N . ASP A 1 72 ? -11.928 7.223 9.728 1.00 82.69 72 ASP A N 1
ATOM 546 C CA . ASP A 1 72 ? -10.957 8.161 10.291 1.00 82.69 72 ASP A CA 1
ATOM 547 C C . ASP A 1 72 ? -11.191 8.366 11.800 1.00 82.69 72 ASP A C 1
ATOM 549 O O . ASP A 1 72 ? -12.326 8.436 12.273 1.00 82.69 72 ASP A O 1
ATOM 553 N N . GLY A 1 73 ? -10.107 8.365 12.572 1.00 82.50 73 GLY A N 1
ATOM 554 C CA . GLY A 1 73 ? -10.150 8.539 14.022 1.00 82.50 73 GLY A CA 1
ATOM 555 C C . GLY A 1 73 ? -10.722 7.381 14.855 1.00 82.50 73 GLY A C 1
ATOM 556 O O . GLY A 1 73 ? -10.685 7.496 16.075 1.00 82.50 73 GLY A O 1
ATOM 557 N N . ALA A 1 74 ? -11.176 6.255 14.289 1.00 84.81 74 ALA A N 1
ATOM 558 C CA . ALA A 1 74 ? -11.832 5.187 15.069 1.00 84.81 74 ALA A CA 1
ATOM 559 C C . ALA A 1 74 ? -10.985 4.649 16.242 1.00 84.81 74 ALA A C 1
ATOM 561 O O . ALA A 1 74 ? -11.472 4.516 17.361 1.00 84.81 74 ALA A O 1
ATOM 562 N N . LEU A 1 75 ? -9.687 4.402 16.026 1.00 86.31 75 LEU A N 1
ATOM 563 C CA . LEU A 1 75 ? -8.785 3.972 17.107 1.00 86.31 75 LEU A CA 1
ATOM 564 C C . LEU A 1 75 ? -8.534 5.092 18.126 1.00 86.31 75 LEU A C 1
ATOM 566 O O . LEU A 1 75 ? -8.401 4.832 19.319 1.00 86.31 75 LEU A O 1
ATOM 570 N N . ILE A 1 76 ? -8.505 6.345 17.664 1.00 87.62 76 ILE A N 1
ATOM 571 C CA . ILE A 1 76 ? -8.349 7.517 18.529 1.00 87.62 76 ILE A CA 1
ATOM 572 C C . ILE A 1 76 ? -9.586 7.695 19.416 1.00 87.62 76 ILE A C 1
ATOM 574 O O . ILE A 1 76 ? -9.438 8.035 20.587 1.00 87.62 76 ILE A O 1
ATOM 578 N N . GLU A 1 77 ? -10.790 7.436 18.900 1.00 87.00 77 GLU A N 1
ATOM 579 C CA . GLU A 1 77 ? -12.040 7.445 19.671 1.00 87.00 77 GLU A CA 1
ATOM 580 C C . GLU A 1 77 ? -12.011 6.394 20.789 1.00 87.00 77 GLU A C 1
ATOM 582 O O . GLU A 1 77 ? -12.300 6.726 21.939 1.00 87.00 77 GLU A O 1
ATOM 587 N N . VAL A 1 78 ? -11.580 5.161 20.491 1.00 87.81 78 VAL A N 1
ATOM 588 C CA . VAL A 1 78 ? -11.431 4.089 21.494 1.00 87.81 78 VAL A CA 1
ATOM 589 C C . VAL A 1 78 ? -10.460 4.509 22.600 1.00 87.81 78 VAL A C 1
ATOM 591 O O . VAL A 1 78 ? -10.805 4.432 23.780 1.00 87.81 78 VAL A O 1
ATOM 594 N N . ILE A 1 79 ? -9.293 5.054 22.238 1.00 86.31 79 ILE A N 1
ATOM 595 C CA . ILE A 1 79 ? -8.292 5.542 23.201 1.00 86.31 79 ILE A CA 1
ATOM 596 C C . ILE A 1 79 ? -8.852 6.691 24.051 1.00 86.31 79 ILE A C 1
ATOM 598 O O . ILE A 1 79 ? -8.762 6.650 25.278 1.00 86.31 79 ILE A O 1
ATOM 602 N N . LYS A 1 80 ? -9.456 7.707 23.422 1.00 89.38 80 LYS A N 1
ATOM 603 C CA . LYS A 1 80 ? -10.017 8.879 24.118 1.00 89.38 80 LYS A CA 1
ATOM 604 C C . LYS A 1 80 ? -11.173 8.510 25.042 1.00 89.38 80 LYS A C 1
ATOM 606 O O . LYS A 1 80 ? -11.326 9.123 26.093 1.00 89.38 80 LYS A O 1
ATOM 611 N N . SER A 1 81 ? -11.985 7.528 24.656 1.00 90.81 81 SER A N 1
ATOM 612 C CA . SER A 1 81 ? -13.130 7.086 25.454 1.00 90.81 81 SER A CA 1
ATOM 613 C C . SER A 1 81 ? -12.721 6.340 26.728 1.00 90.81 81 SER A C 1
ATOM 615 O O . SER A 1 81 ? -13.535 6.217 27.644 1.00 90.81 81 SER A O 1
ATOM 617 N N . GLY A 1 82 ? -11.492 5.807 26.780 1.00 90.81 82 GLY A N 1
ATOM 618 C CA . GLY A 1 82 ? -11.028 4.923 27.852 1.00 90.81 82 GLY A CA 1
ATOM 619 C C . GLY A 1 82 ? -11.781 3.588 27.925 1.00 90.81 82 GLY A C 1
ATOM 620 O O . GLY A 1 82 ? -11.588 2.831 28.877 1.00 90.81 82 GLY A O 1
ATOM 621 N N . LYS A 1 83 ? -12.648 3.293 26.948 1.00 92.69 83 LYS A N 1
ATOM 622 C CA . LYS A 1 83 ? -13.435 2.064 26.857 1.00 92.69 83 LYS A CA 1
ATOM 623 C C . LYS A 1 83 ? -12.917 1.236 25.695 1.00 92.69 83 LYS A C 1
ATOM 625 O O . LYS A 1 83 ? -12.887 1.701 24.562 1.00 92.69 83 LYS A O 1
ATOM 630 N N . TRP A 1 84 ? -12.522 0.002 25.987 1.00 92.06 84 TRP A N 1
ATOM 631 C CA . TRP A 1 84 ? -12.087 -0.929 24.957 1.00 92.06 84 TRP A CA 1
ATOM 632 C C . TRP A 1 84 ? -13.275 -1.367 24.097 1.00 92.06 84 TRP A C 1
ATOM 634 O O . TRP A 1 84 ? -14.196 -2.012 24.597 1.00 92.06 84 TRP A O 1
ATOM 644 N N . ASP A 1 85 ? -13.227 -1.032 22.810 1.00 91.81 85 ASP A N 1
ATOM 645 C CA . ASP A 1 85 ? -14.154 -1.529 21.795 1.00 91.81 85 ASP A CA 1
ATOM 646 C C . ASP A 1 85 ? -13.408 -2.499 20.872 1.00 91.81 85 ASP A C 1
ATOM 648 O O . ASP A 1 85 ? -12.768 -2.112 19.893 1.00 91.81 85 ASP A O 1
ATOM 652 N N . ASP A 1 86 ? -13.461 -3.781 21.230 1.00 91.62 86 ASP A N 1
ATOM 653 C CA . ASP A 1 86 ? -12.779 -4.854 20.504 1.00 91.62 86 ASP A CA 1
ATOM 654 C C . ASP A 1 86 ? -13.235 -4.950 19.039 1.00 91.62 86 ASP A C 1
ATOM 656 O O . ASP A 1 86 ? -12.417 -5.164 18.141 1.00 91.62 86 ASP A O 1
ATOM 660 N N . ALA A 1 87 ? -14.532 -4.756 18.787 1.00 92.19 87 ALA A N 1
ATOM 661 C CA . ALA A 1 87 ? -15.108 -4.872 17.455 1.00 92.19 87 ALA A CA 1
ATOM 662 C C . ALA A 1 87 ? -14.639 -3.723 16.554 1.00 92.19 87 ALA A C 1
ATOM 664 O O . ALA A 1 87 ? -14.167 -3.975 15.442 1.00 92.19 87 ALA A O 1
ATOM 665 N N . ALA A 1 88 ? -14.693 -2.483 17.049 1.00 88.62 88 ALA A N 1
ATOM 666 C CA . ALA A 1 88 ? -14.227 -1.314 16.307 1.00 88.62 88 ALA A CA 1
ATOM 667 C C . ALA A 1 88 ? -12.724 -1.395 15.998 1.00 88.62 88 ALA A C 1
ATOM 669 O O . ALA A 1 88 ? -12.303 -1.110 14.873 1.00 88.62 88 ALA A O 1
ATOM 670 N N . VAL A 1 89 ? -11.914 -1.837 16.968 1.00 89.81 89 VAL A N 1
ATOM 671 C CA . VAL A 1 89 ? -10.469 -2.013 16.772 1.00 89.81 89 VAL A CA 1
ATOM 672 C C . VAL A 1 89 ? -10.190 -3.087 15.720 1.00 89.81 89 VAL A C 1
ATOM 674 O O . VAL A 1 89 ? -9.446 -2.830 14.772 1.00 89.81 89 VAL A O 1
ATOM 677 N N . LYS A 1 90 ? -10.806 -4.270 15.831 1.00 91.25 90 LYS A N 1
ATOM 678 C CA . LYS A 1 90 ? -10.616 -5.360 14.859 1.00 91.25 90 LYS A CA 1
ATOM 679 C C . LYS A 1 90 ? -11.055 -4.968 13.456 1.00 91.25 90 LYS A C 1
ATOM 681 O O . LYS A 1 90 ? -10.334 -5.251 12.502 1.00 91.25 90 LYS A O 1
ATOM 686 N N . GLN A 1 91 ? -12.201 -4.303 13.326 1.00 90.25 91 GLN A N 1
ATOM 687 C CA . GLN A 1 91 ? -12.712 -3.856 12.034 1.00 90.25 91 GLN A CA 1
ATOM 688 C C . GLN A 1 91 ? -11.744 -2.877 11.363 1.00 90.25 91 GLN A C 1
ATOM 690 O O . GLN A 1 91 ? -11.426 -3.038 10.184 1.00 90.25 91 GLN A O 1
ATOM 695 N N . GLN A 1 92 ? -11.224 -1.910 12.119 1.00 85.56 92 GLN A N 1
ATOM 696 C CA . GLN A 1 92 ? -10.275 -0.942 11.585 1.00 85.56 92 GLN A CA 1
ATOM 697 C C . GLN A 1 92 ? -8.947 -1.597 11.182 1.00 85.56 92 GLN A C 1
ATOM 699 O O . GLN A 1 92 ? -8.424 -1.330 10.100 1.00 85.56 92 GLN A O 1
ATOM 704 N N . LEU A 1 93 ? -8.399 -2.475 12.027 1.00 89.06 93 LEU A N 1
ATOM 705 C CA . LEU A 1 93 ? -7.155 -3.184 11.720 1.00 89.06 93 LEU A CA 1
ATOM 706 C C . LEU A 1 93 ? -7.309 -4.103 10.501 1.00 89.06 93 LEU A C 1
ATOM 708 O O . LEU A 1 93 ? -6.398 -4.181 9.677 1.00 89.06 93 LEU A O 1
ATOM 712 N N . ALA A 1 94 ? -8.462 -4.756 10.341 1.00 89.00 94 ALA A N 1
ATOM 713 C CA . ALA A 1 94 ? -8.762 -5.560 9.159 1.00 89.00 94 ALA A CA 1
ATOM 714 C C . ALA A 1 94 ? -8.846 -4.698 7.888 1.00 89.00 94 ALA A C 1
ATOM 716 O O . ALA A 1 94 ? -8.301 -5.081 6.850 1.00 89.00 94 ALA A O 1
ATOM 717 N N . ALA A 1 95 ? -9.464 -3.516 7.970 1.00 88.50 95 ALA A N 1
ATOM 718 C CA . ALA A 1 95 ? -9.516 -2.573 6.856 1.00 88.50 95 ALA A CA 1
ATOM 719 C C . ALA A 1 95 ? -8.115 -2.093 6.446 1.00 88.50 95 ALA A C 1
ATOM 721 O O . ALA A 1 95 ? -7.787 -2.123 5.257 1.00 88.50 95 ALA A O 1
ATOM 722 N N . PHE A 1 96 ? -7.263 -1.731 7.414 1.00 86.25 96 PHE A N 1
ATOM 723 C CA . PHE A 1 96 ? -5.861 -1.398 7.148 1.00 86.25 96 PHE A CA 1
ATOM 724 C C . PHE A 1 96 ? -5.110 -2.570 6.517 1.00 86.25 96 PHE A C 1
ATOM 726 O O . PHE A 1 96 ? -4.453 -2.391 5.493 1.00 86.25 96 PHE A O 1
ATOM 733 N N . SER A 1 97 ? -5.254 -3.778 7.069 1.00 87.44 97 SER A N 1
ATOM 734 C CA . SER A 1 97 ? -4.598 -4.975 6.540 1.00 87.44 97 SER A CA 1
ATOM 735 C C . SER A 1 97 ? -4.972 -5.238 5.080 1.00 87.44 97 SER A C 1
ATOM 737 O O . SER A 1 97 ? -4.094 -5.513 4.266 1.00 87.44 97 SER A O 1
ATOM 739 N N . ASN A 1 98 ? -6.249 -5.104 4.719 1.00 88.69 98 ASN A N 1
ATOM 740 C CA . ASN A 1 98 ? -6.708 -5.305 3.345 1.00 88.69 98 ASN A CA 1
ATOM 741 C C . ASN A 1 98 ? -6.084 -4.297 2.360 1.00 88.69 98 ASN A C 1
ATOM 743 O O . ASN A 1 98 ? -5.699 -4.657 1.247 1.00 88.69 98 ASN A O 1
ATOM 747 N N . ILE A 1 99 ? -5.959 -3.034 2.770 1.00 86.31 99 ILE A N 1
ATOM 748 C CA . ILE A 1 99 ? -5.348 -1.977 1.952 1.00 86.31 99 ILE A CA 1
ATOM 749 C C . ILE A 1 99 ? -3.844 -2.206 1.820 1.00 86.31 99 ILE A C 1
ATOM 751 O O . ILE A 1 99 ? -3.297 -2.139 0.719 1.00 86.31 99 ILE A O 1
ATOM 755 N N . GLU A 1 100 ? -3.170 -2.540 2.920 1.00 84.12 100 GLU A N 1
ATOM 756 C CA . GLU A 1 100 ? -1.746 -2.855 2.891 1.00 84.12 100 GLU A CA 1
ATOM 757 C C . GLU A 1 100 ? -1.440 -4.080 2.030 1.00 84.12 100 GLU A C 1
ATOM 759 O O . GLU A 1 100 ? -0.440 -4.073 1.318 1.00 84.12 100 GLU A O 1
ATOM 764 N N . GLN A 1 101 ? -2.276 -5.119 2.064 1.00 86.25 101 GLN A N 1
ATOM 765 C CA . GLN A 1 101 ? -2.105 -6.301 1.216 1.00 86.25 101 GLN A CA 1
ATOM 766 C C . GLN A 1 101 ? -2.183 -5.940 -0.271 1.00 86.25 101 GLN A C 1
ATOM 768 O O . GLN A 1 101 ? -1.316 -6.354 -1.043 1.00 86.25 101 GLN A O 1
ATOM 773 N N . GLN A 1 102 ? -3.147 -5.104 -0.665 1.00 85.62 102 GLN A N 1
ATOM 774 C CA . GLN A 1 102 ? -3.250 -4.602 -2.039 1.00 85.62 102 GLN A CA 1
ATOM 775 C C . GLN A 1 102 ? -2.036 -3.747 -2.424 1.00 85.62 102 GLN A C 1
ATOM 777 O O . GLN A 1 102 ? -1.439 -3.954 -3.478 1.00 85.62 102 GLN A O 1
ATOM 782 N N . ALA A 1 103 ? -1.599 -2.836 -1.551 1.00 86.88 103 ALA A N 1
ATOM 783 C CA . ALA A 1 103 ? -0.422 -2.014 -1.818 1.00 86.88 103 ALA A CA 1
ATOM 784 C C . ALA A 1 103 ? 0.852 -2.868 -1.945 1.00 86.88 103 ALA A C 1
ATOM 786 O O . ALA A 1 103 ? 1.656 -2.663 -2.854 1.00 86.88 103 ALA A O 1
ATOM 787 N N . ARG A 1 104 ? 1.030 -3.869 -1.072 1.00 87.25 104 ARG A N 1
ATOM 788 C CA . ARG A 1 104 ? 2.155 -4.816 -1.128 1.00 87.25 104 ARG A CA 1
ATOM 789 C C . ARG A 1 104 ? 2.146 -5.622 -2.423 1.00 87.25 104 ARG A C 1
ATOM 791 O O . ARG A 1 104 ? 3.216 -5.796 -2.999 1.00 87.25 104 ARG A O 1
ATOM 798 N N . TYR A 1 105 ? 0.980 -6.055 -2.905 1.00 89.25 105 TYR A N 1
ATOM 799 C CA . TYR A 1 105 ? 0.863 -6.732 -4.199 1.00 89.25 105 TYR A CA 1
ATOM 800 C C . TYR A 1 105 ? 1.465 -5.888 -5.330 1.00 89.25 105 TYR A C 1
ATOM 802 O O . TYR A 1 105 ? 2.342 -6.370 -6.049 1.00 89.25 105 TYR A O 1
ATOM 810 N N . TYR A 1 106 ? 1.079 -4.613 -5.442 1.00 87.81 106 TYR A N 1
ATOM 811 C CA . TYR A 1 106 ? 1.615 -3.742 -6.491 1.00 87.81 106 TYR A CA 1
ATOM 812 C C . TYR A 1 106 ? 3.111 -3.461 -6.320 1.00 87.81 106 TYR A C 1
ATOM 814 O O . TYR A 1 106 ? 3.838 -3.452 -7.311 1.00 87.81 106 TYR A O 1
ATOM 822 N N . ARG A 1 107 ? 3.610 -3.315 -5.085 1.00 86.75 107 ARG A N 1
ATOM 823 C CA . ARG A 1 107 ? 5.054 -3.152 -4.828 1.00 86.75 107 ARG A CA 1
ATOM 824 C C . ARG A 1 107 ? 5.865 -4.372 -5.269 1.00 86.75 107 ARG A C 1
ATOM 826 O O . ARG A 1 107 ? 6.903 -4.219 -5.904 1.00 86.75 107 ARG A O 1
ATOM 833 N N . VAL A 1 108 ? 5.392 -5.584 -4.971 1.00 87.06 108 VAL A N 1
ATOM 834 C CA . VAL A 1 108 ? 6.048 -6.822 -5.433 1.00 87.06 108 VAL A CA 1
ATOM 835 C C . VAL A 1 108 ? 5.984 -6.921 -6.954 1.00 87.06 108 VAL A C 1
ATOM 837 O O . VAL A 1 108 ? 6.992 -7.218 -7.595 1.00 87.06 108 VAL A O 1
ATOM 840 N N . LYS A 1 109 ? 4.822 -6.618 -7.543 1.00 89.00 109 LYS A N 1
ATOM 841 C CA . LYS A 1 109 ? 4.646 -6.594 -8.996 1.00 89.00 109 LYS A CA 1
ATOM 842 C C . LYS A 1 109 ? 5.601 -5.602 -9.666 1.00 89.00 109 LYS A C 1
ATOM 844 O O . LYS A 1 109 ? 6.188 -5.944 -10.686 1.00 89.00 109 LYS A O 1
ATOM 849 N N . TYR A 1 110 ? 5.807 -4.423 -9.080 1.00 87.56 110 TYR A N 1
ATOM 850 C CA . TYR A 1 110 ? 6.769 -3.432 -9.562 1.00 87.56 110 TYR A CA 1
ATOM 851 C C . TYR A 1 110 ? 8.187 -4.007 -9.637 1.00 87.56 110 TYR A C 1
ATOM 853 O O . TYR A 1 110 ? 8.795 -3.948 -10.700 1.00 87.56 110 TYR A O 1
ATOM 861 N N . TYR A 1 111 ? 8.695 -4.625 -8.565 1.00 85.50 111 TYR A N 1
ATOM 862 C CA . TYR A 1 111 ? 10.031 -5.237 -8.585 1.00 85.50 111 TYR A CA 1
ATOM 863 C C . TYR A 1 111 ? 10.128 -6.411 -9.567 1.00 85.50 111 TYR A C 1
ATOM 865 O O . TYR A 1 111 ? 11.152 -6.587 -10.229 1.00 85.50 111 TYR A O 1
ATOM 873 N N . PHE A 1 112 ? 9.055 -7.191 -9.711 1.00 88.62 112 PHE A N 1
ATOM 874 C CA . PHE A 1 112 ? 8.994 -8.260 -10.703 1.00 88.62 112 PHE A CA 1
ATOM 875 C C . PHE A 1 112 ? 9.051 -7.722 -12.138 1.00 88.62 112 PHE A C 1
ATOM 877 O O . PHE A 1 112 ? 9.798 -8.244 -12.961 1.00 88.62 112 PHE A O 1
ATOM 884 N N . ASP A 1 113 ? 8.305 -6.668 -12.453 1.00 86.94 113 ASP A N 1
ATOM 885 C CA . ASP A 1 113 ? 8.336 -6.056 -13.782 1.00 86.94 113 ASP A CA 1
ATOM 886 C C . ASP A 1 113 ? 9.644 -5.295 -14.033 1.00 86.94 113 ASP A C 1
ATOM 888 O O . ASP A 1 113 ? 10.149 -5.316 -15.153 1.00 86.94 113 ASP A O 1
ATOM 892 N N . LEU A 1 114 ? 10.245 -4.719 -12.988 1.00 85.19 114 LEU A N 1
ATOM 893 C CA . LEU A 1 114 ? 11.575 -4.112 -13.033 1.00 85.19 114 LEU A CA 1
ATOM 894 C C . LEU A 1 114 ? 12.647 -5.127 -13.430 1.00 85.19 114 LEU A C 1
ATOM 896 O O . LEU A 1 114 ? 13.518 -4.795 -14.222 1.00 85.19 114 LEU A O 1
ATOM 900 N N . SER A 1 115 ? 12.557 -6.374 -12.954 1.00 83.94 115 SER A N 1
ATOM 901 C CA . SER A 1 115 ? 13.513 -7.436 -13.310 1.00 83.94 115 SER A CA 1
ATOM 902 C C . SER A 1 115 ? 13.530 -7.814 -14.801 1.00 83.94 115 SER A C 1
ATOM 904 O O . SER A 1 115 ? 14.435 -8.521 -15.238 1.00 83.94 115 SER A O 1
ATOM 906 N N . LYS A 1 116 ? 12.541 -7.360 -15.584 1.00 83.06 116 LYS A N 1
ATOM 907 C CA . LYS A 1 116 ? 12.420 -7.617 -17.030 1.00 83.06 116 LYS A CA 1
ATOM 908 C C . LYS A 1 116 ? 12.916 -6.450 -17.895 1.00 83.06 116 LYS A C 1
ATOM 910 O O . LYS A 1 116 ? 12.806 -6.526 -19.121 1.00 83.06 116 LYS A O 1
ATOM 915 N N . VAL A 1 117 ? 13.360 -5.359 -17.270 1.00 77.75 117 VAL A N 1
ATOM 916 C CA . VAL A 1 117 ? 13.884 -4.142 -17.914 1.00 77.75 117 VAL A CA 1
ATOM 917 C C . VAL A 1 117 ? 15.397 -4.232 -18.049 1.00 77.75 117 VAL A C 1
ATOM 919 O O . VAL A 1 117 ? 15.912 -3.807 -19.107 1.00 77.75 117 VAL A O 1
#

Organism: Salmonella enterica (NCBI:txid28901)

Radius of gyration: 20.73 Å; chains: 1; bounding box: 40×19×70 Å

Secondary structure (DSSP, 8-state):
--SHHHHHHHSSSTTS--TTTT---------TTT-HHHHTT---HHHHHHHHHHHHHHH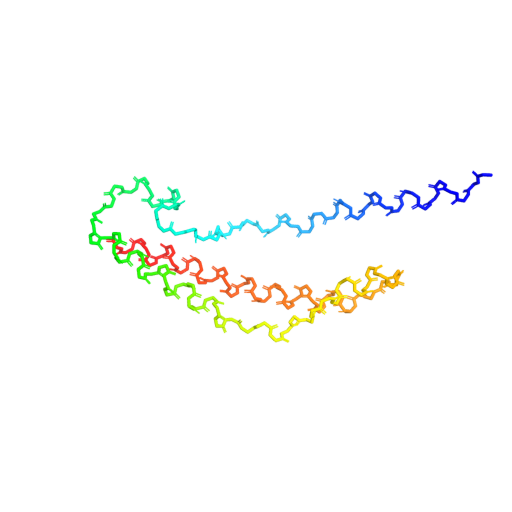HHHHTS--TT--TTHHHHHHHHTS--HHHHHHHHHHHHHHHHHHHHHHHHHHHHHTT-